Protein AF-A0A8D9RWG9-F1 (afdb_monomer_lite)

pLDDT: mean 84.65, std 16.71, range [44.06, 97.5]

Foldseek 3Di:
DLQLCLVCVVVVHDQLVVSQVCCVPPPVSCVSVVVDGDHSVRVCVQCVDPVSVVVSVVCNVVVVVVCVVVVVDDPDDPPPVPPPPDPPPVPDPDDD

Structure (mmCIF, N/CA/C/O backbone):
data_AF-A0A8D9RWG9-F1
#
_entry.id   AF-A0A8D9RWG9-F1
#
loop_
_atom_site.group_PDB
_atom_site.id
_atom_site.type_symbol
_atom_site.label_atom_id
_atom_site.label_alt_id
_atom_site.label_comp_id
_atom_site.label_asym_id
_atom_site.label_entity_id
_atom_site.label_seq_id
_atom_site.pdbx_PDB_ins_code
_atom_site.Cartn_x
_atom_site.Cartn_y
_atom_site.Cartn_z
_atom_site.occupancy
_atom_site.B_iso_or_equiv
_atom_site.auth_seq_id
_atom_site.auth_comp_id
_atom_site.auth_asym_id
_atom_site.auth_atom_id
_atom_site.pdbx_PDB_model_num
ATOM 1 N N . MET A 1 1 ? -1.038 -0.541 -8.836 1.00 89.69 1 MET A N 1
ATOM 2 C CA . MET A 1 1 ? -0.319 -0.049 -7.635 1.00 89.69 1 MET A CA 1
ATOM 3 C C . MET A 1 1 ? -1.234 0.469 -6.523 1.00 89.69 1 MET A C 1
ATOM 5 O O . MET A 1 1 ? -1.105 -0.034 -5.417 1.00 89.69 1 MET A O 1
ATOM 9 N N . LEU A 1 2 ? -2.171 1.403 -6.764 1.00 93.75 2 LEU A N 1
ATOM 10 C CA . LEU A 1 2 ? -3.021 1.964 -5.690 1.00 93.75 2 LEU A CA 1
ATOM 11 C C . LEU A 1 2 ? -3.778 0.892 -4.875 1.00 93.75 2 LEU A C 1
ATOM 13 O O . LEU A 1 2 ? -3.666 0.875 -3.656 1.00 93.75 2 LEU A O 1
ATOM 17 N N . LYS A 1 3 ? -4.476 -0.042 -5.541 1.00 93.75 3 LYS A N 1
ATOM 18 C CA . LYS A 1 3 ? -5.218 -1.142 -4.886 1.00 93.75 3 LYS A CA 1
ATOM 19 C C . LYS A 1 3 ? -4.357 -2.013 -3.960 1.00 93.75 3 LYS A C 1
ATOM 21 O O . LYS A 1 3 ? -4.761 -2.311 -2.845 1.00 93.75 3 LYS A O 1
ATOM 26 N N . ILE A 1 4 ? -3.144 -2.342 -4.403 1.00 95.25 4 ILE A N 1
ATOM 27 C CA . ILE A 1 4 ? -2.143 -3.122 -3.656 1.00 95.25 4 ILE A CA 1
ATOM 28 C C . ILE A 1 4 ? -1.718 -2.357 -2.393 1.00 95.25 4 ILE A C 1
ATOM 30 O O . ILE A 1 4 ? -1.665 -2.925 -1.307 1.00 95.25 4 ILE A O 1
ATOM 34 N N . LEU A 1 5 ? -1.469 -1.047 -2.514 1.00 95.50 5 LEU A N 1
ATOM 35 C CA . LEU A 1 5 ? -1.092 -0.198 -1.379 1.00 95.50 5 LEU A CA 1
ATOM 36 C C . LEU A 1 5 ? -2.227 -0.024 -0.369 1.00 95.50 5 LEU A C 1
ATOM 38 O O . LEU A 1 5 ? -1.983 -0.124 0.828 1.00 95.50 5 LEU A O 1
ATOM 42 N N . LEU A 1 6 ? -3.456 0.204 -0.837 1.00 94.75 6 LEU A N 1
ATOM 43 C CA . LEU A 1 6 ? -4.625 0.305 0.039 1.00 94.75 6 LEU A CA 1
ATOM 44 C C . LEU A 1 6 ? -4.840 -0.995 0.822 1.00 94.75 6 LEU A C 1
ATOM 46 O O . LEU A 1 6 ? -5.040 -0.948 2.033 1.00 94.75 6 LEU A O 1
ATOM 50 N N . PHE A 1 7 ? -4.723 -2.147 0.156 1.00 94.62 7 PHE A N 1
ATOM 51 C CA . PHE A 1 7 ? -4.836 -3.453 0.802 1.00 94.62 7 PHE A CA 1
ATOM 52 C C . PHE A 1 7 ? -3.729 -3.699 1.833 1.00 94.62 7 PHE A C 1
ATOM 54 O O . PHE A 1 7 ? -4.011 -4.106 2.960 1.00 94.62 7 PHE A O 1
ATOM 61 N N . ALA A 1 8 ? -2.474 -3.407 1.482 1.00 95.44 8 ALA A N 1
ATOM 62 C CA . ALA A 1 8 ? -1.353 -3.545 2.405 1.00 95.44 8 ALA A CA 1
ATOM 63 C C . ALA A 1 8 ? -1.511 -2.644 3.640 1.00 95.44 8 ALA A C 1
ATOM 65 O O . ALA A 1 8 ? -1.299 -3.096 4.764 1.00 95.44 8 ALA A O 1
ATOM 66 N N . TYR A 1 9 ? -1.933 -1.391 3.453 1.00 93.81 9 TYR A N 1
ATOM 67 C CA . TYR A 1 9 ? -2.119 -0.436 4.549 1.00 93.81 9 TYR A CA 1
ATOM 68 C C . TYR A 1 9 ? -3.312 -0.802 5.435 1.00 93.81 9 TYR A C 1
ATOM 70 O O . TYR A 1 9 ? -3.216 -0.672 6.652 1.00 93.81 9 TYR A O 1
ATOM 78 N N . ALA A 1 10 ? -4.388 -1.348 4.861 1.00 91.38 10 ALA A N 1
ATOM 79 C CA . ALA A 1 10 ? -5.501 -1.899 5.633 1.00 91.38 10 ALA A CA 1
ATOM 80 C C . ALA A 1 10 ? -5.058 -3.070 6.532 1.00 91.38 10 ALA A C 1
ATOM 82 O O . ALA A 1 10 ? -5.608 -3.266 7.610 1.00 91.38 10 ALA A O 1
ATOM 83 N N . ARG A 1 11 ? -4.014 -3.808 6.129 1.00 91.50 11 ARG A N 1
ATOM 84 C CA . ARG A 1 11 ? -3.345 -4.848 6.930 1.00 91.50 11 ARG A CA 1
ATOM 85 C C . ARG A 1 11 ? -2.118 -4.344 7.700 1.00 91.50 11 ARG A C 1
ATOM 87 O O . ARG A 1 11 ? -1.241 -5.134 8.040 1.00 91.50 11 ARG A O 1
ATOM 94 N N . GLN A 1 12 ? -2.012 -3.033 7.929 1.00 92.69 12 GLN A N 1
ATOM 95 C CA . GLN A 1 12 ? -0.924 -2.396 8.686 1.00 92.69 12 GLN A CA 1
ATOM 96 C C . GLN A 1 12 ? 0.495 -2.689 8.149 1.00 92.69 12 GLN A C 1
ATOM 98 O O . GLN A 1 12 ? 1.492 -2.593 8.866 1.00 92.69 12 GLN A O 1
ATOM 103 N N . THR A 1 13 ? 0.618 -3.027 6.864 1.00 95.12 13 THR A N 1
ATOM 104 C CA . THR A 1 13 ? 1.892 -3.356 6.219 1.00 95.12 13 THR A CA 1
ATOM 105 C C . THR A 1 13 ? 2.383 -2.175 5.385 1.00 95.12 13 THR A C 1
ATOM 107 O O . THR A 1 13 ? 1.946 -1.955 4.260 1.00 95.12 13 THR A O 1
ATOM 110 N N . TYR A 1 14 ? 3.325 -1.405 5.939 1.00 93.62 14 TYR A N 1
ATOM 111 C CA . TYR A 1 14 ? 3.816 -0.161 5.322 1.00 93.62 14 TYR A CA 1
ATOM 112 C C . TYR A 1 14 ? 5.212 -0.267 4.694 1.00 93.62 14 TYR A C 1
ATOM 114 O O . TYR A 1 14 ? 5.610 0.587 3.897 1.00 93.62 14 TYR A O 1
ATOM 122 N N . SER A 1 15 ? 5.998 -1.279 5.065 1.00 96.06 15 SER A N 1
ATOM 123 C CA . SER A 1 15 ? 7.357 -1.453 4.540 1.00 96.06 15 SER A CA 1
ATOM 124 C C . SER A 1 15 ? 7.315 -1.946 3.096 1.00 96.06 15 SER A C 1
ATOM 126 O O . SER A 1 15 ? 6.679 -2.955 2.820 1.00 96.06 15 SER A O 1
ATOM 128 N N . GLY A 1 16 ? 8.042 -1.284 2.188 1.00 95.88 16 GLY A N 1
ATOM 129 C CA . GLY A 1 16 ? 8.073 -1.658 0.768 1.00 95.88 16 GLY A CA 1
ATOM 130 C C . GLY A 1 16 ? 8.504 -3.110 0.541 1.00 95.88 16 GLY A C 1
ATOM 131 O O . GLY A 1 16 ? 7.878 -3.799 -0.251 1.00 95.88 16 GLY A O 1
ATOM 132 N N . ARG A 1 17 ? 9.498 -3.596 1.299 1.00 96.94 17 ARG A N 1
ATOM 133 C CA . ARG A 1 17 ? 9.948 -5.000 1.244 1.00 96.94 17 ARG A CA 1
ATOM 134 C C . ARG A 1 17 ? 8.891 -5.975 1.757 1.00 96.94 17 ARG A C 1
ATOM 136 O O . ARG A 1 17 ? 8.717 -7.042 1.192 1.00 96.94 17 ARG A O 1
ATOM 143 N N . LYS A 1 18 ? 8.148 -5.602 2.806 1.00 97.50 18 LYS A N 1
ATOM 144 C CA . LYS A 1 18 ? 7.033 -6.433 3.289 1.00 97.50 18 LYS A CA 1
ATOM 145 C C . LYS A 1 18 ? 5.889 -6.477 2.273 1.00 97.50 18 LYS A C 1
ATOM 147 O O . LYS A 1 18 ? 5.248 -7.505 2.145 1.00 97.50 18 LYS A O 1
ATOM 152 N N . ILE A 1 19 ? 5.640 -5.380 1.557 1.00 96.94 19 ILE A N 1
ATOM 153 C CA . ILE A 1 19 ? 4.618 -5.318 0.500 1.00 96.94 19 ILE A CA 1
ATOM 154 C C . ILE A 1 19 ? 5.033 -6.164 -0.710 1.00 96.94 19 ILE A C 1
ATOM 156 O O . ILE A 1 19 ? 4.189 -6.844 -1.277 1.00 96.94 19 ILE A O 1
ATOM 160 N N . GLU A 1 20 ? 6.311 -6.132 -1.085 1.00 96.88 20 GLU A N 1
ATOM 161 C CA . GLU A 1 20 ? 6.896 -7.007 -2.110 1.00 96.88 20 GLU A CA 1
ATOM 162 C C . GLU A 1 20 ? 6.751 -8.485 -1.724 1.00 96.88 20 GLU A C 1
ATOM 164 O O . GLU A 1 20 ? 6.131 -9.238 -2.456 1.00 96.88 20 GLU A O 1
ATOM 169 N N . MET A 1 21 ? 7.175 -8.875 -0.521 1.00 96.94 21 MET A N 1
ATOM 170 C CA . MET A 1 21 ? 6.992 -10.242 -0.010 1.00 96.94 21 MET A CA 1
ATOM 171 C C . MET A 1 21 ? 5.511 -10.665 0.012 1.00 96.94 21 MET A C 1
ATOM 173 O O . MET A 1 21 ? 5.145 -11.767 -0.383 1.00 96.94 21 MET A O 1
ATOM 177 N N . MET A 1 22 ? 4.622 -9.748 0.398 1.00 96.06 22 MET A N 1
ATOM 178 C CA . MET A 1 22 ? 3.179 -9.974 0.393 1.00 96.06 22 MET A CA 1
ATOM 179 C C . MET A 1 22 ? 2.609 -10.156 -1.023 1.00 96.06 22 MET A C 1
ATOM 181 O O . MET A 1 22 ? 1.596 -10.836 -1.167 1.00 96.06 22 MET A O 1
ATOM 185 N N . LEU A 1 23 ? 3.221 -9.574 -2.061 1.00 95.50 23 LEU A N 1
ATOM 186 C CA . LEU A 1 23 ? 2.837 -9.824 -3.455 1.00 95.50 23 LEU A CA 1
ATOM 187 C C . LEU A 1 23 ? 3.147 -11.254 -3.891 1.00 95.50 23 LEU A C 1
ATOM 189 O O . LEU A 1 23 ? 2.450 -11.746 -4.767 1.00 95.50 23 LEU A O 1
ATOM 193 N N . ASP A 1 24 ? 4.115 -11.923 -3.274 1.00 94.12 24 ASP A N 1
ATOM 194 C CA . ASP A 1 24 ? 4.457 -13.306 -3.612 1.00 94.12 24 ASP A CA 1
ATOM 195 C C . ASP A 1 24 ?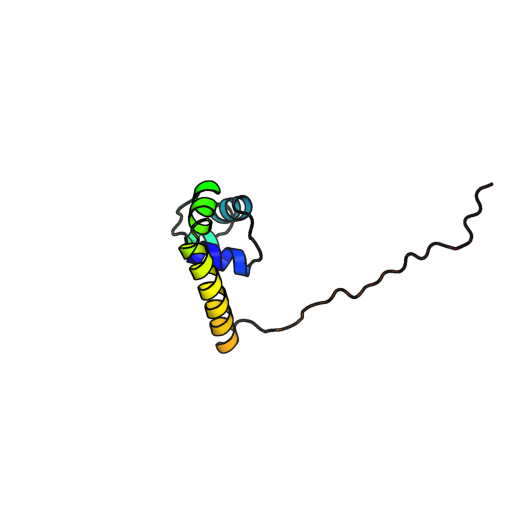 3.664 -14.308 -2.755 1.00 94.12 24 ASP A C 1
ATOM 197 O O . ASP A 1 24 ? 3.143 -15.306 -3.259 1.00 94.12 24 ASP A O 1
ATOM 201 N N . GLU A 1 25 ? 3.510 -14.018 -1.461 1.00 94.75 25 GLU A N 1
ATOM 202 C CA . GLU A 1 25 ? 2.952 -14.956 -0.478 1.00 94.75 25 GLU A CA 1
ATOM 203 C C . GLU A 1 25 ? 1.422 -14.891 -0.341 1.00 94.75 25 GLU A C 1
ATOM 205 O O . GLU A 1 25 ? 0.776 -15.879 0.014 1.00 94.75 25 GLU A O 1
ATOM 210 N N . ASN A 1 26 ? 0.805 -13.727 -0.574 1.00 95.50 26 ASN A N 1
ATOM 211 C CA . ASN A 1 26 ? -0.600 -13.500 -0.233 1.00 95.50 26 ASN A CA 1
ATOM 212 C C . ASN A 1 26 ? -1.511 -13.616 -1.465 1.00 95.50 26 ASN A C 1
ATOM 214 O O . ASN A 1 26 ? -1.507 -12.754 -2.342 1.00 95.50 26 ASN A O 1
ATOM 218 N N . LEU A 1 27 ? -2.362 -14.647 -1.503 1.00 95.50 27 LEU A N 1
ATOM 219 C CA . LEU A 1 27 ? -3.264 -14.903 -2.633 1.00 95.50 27 LEU A CA 1
ATOM 220 C C . LEU A 1 27 ? -4.212 -13.719 -2.955 1.00 95.50 27 LEU A C 1
ATOM 222 O O . LEU A 1 27 ? -4.263 -13.314 -4.117 1.00 95.50 27 LEU A O 1
ATOM 226 N N . PRO A 1 28 ? -4.912 -13.097 -1.980 1.00 95.12 28 PRO A N 1
ATOM 227 C CA . PRO A 1 28 ? -5.670 -11.870 -2.237 1.00 95.12 28 PRO A CA 1
ATOM 228 C C . PRO A 1 28 ? -4.833 -10.735 -2.839 1.00 95.12 28 PRO A C 1
ATOM 230 O O .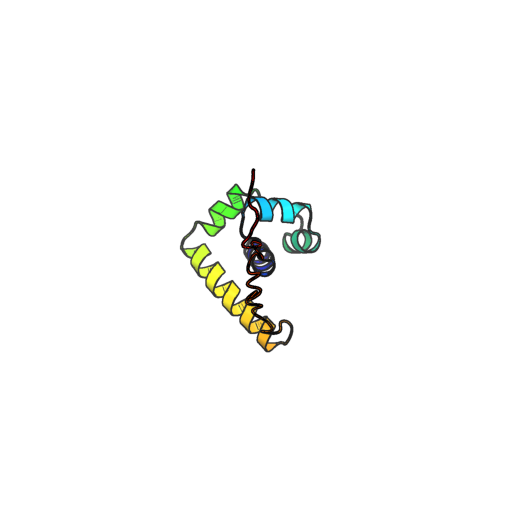 PRO A 1 28 ? -5.298 -10.034 -3.735 1.00 95.12 28 PRO A O 1
ATOM 233 N N . MET A 1 29 ? -3.597 -10.554 -2.367 1.00 95.94 29 MET A N 1
ATOM 234 C CA . MET A 1 29 ? -2.688 -9.531 -2.889 1.00 95.94 29 MET A CA 1
ATOM 235 C C . MET A 1 29 ? -2.302 -9.813 -4.343 1.00 95.94 29 MET A C 1
ATOM 237 O O . MET A 1 29 ? -2.335 -8.899 -5.163 1.00 95.94 29 MET A O 1
ATOM 241 N N . ARG A 1 30 ? -2.004 -11.073 -4.674 1.00 95.56 30 ARG A N 1
ATOM 242 C CA . ARG A 1 30 ? -1.722 -11.528 -6.043 1.00 95.56 30 ARG A CA 1
ATOM 243 C C . ARG A 1 30 ? -2.896 -11.316 -6.980 1.00 95.56 30 ARG A C 1
ATOM 245 O O . ARG A 1 30 ? -2.727 -10.750 -8.056 1.00 95.56 30 ARG A O 1
ATOM 252 N N . TRP A 1 31 ? -4.099 -11.672 -6.538 1.00 95.81 31 TRP A N 1
ATOM 253 C CA . TRP A 1 31 ? -5.321 -11.433 -7.300 1.00 95.81 31 TRP A CA 1
ATOM 254 C C . TRP A 1 31 ? -5.542 -9.933 -7.540 1.00 95.81 31 TRP A C 1
ATOM 256 O O . TRP A 1 31 ? -5.760 -9.492 -8.669 1.00 95.81 31 TRP A O 1
ATOM 266 N N . LEU A 1 32 ? -5.369 -9.110 -6.498 1.00 95.25 32 LEU A N 1
ATOM 267 C CA . LEU A 1 32 ? -5.387 -7.655 -6.633 1.00 95.25 32 LEU A CA 1
ATOM 268 C C . LEU A 1 32 ? -4.261 -7.142 -7.527 1.00 95.25 32 LEU A C 1
ATOM 270 O O . LEU A 1 32 ? -4.430 -6.100 -8.144 1.00 95.25 32 LEU A O 1
ATOM 274 N N . ALA A 1 33 ? -3.126 -7.813 -7.628 1.00 94.81 33 ALA A N 1
ATOM 275 C CA . ALA A 1 33 ? -2.041 -7.414 -8.507 1.00 94.81 33 ALA A CA 1
ATOM 276 C C . ALA A 1 33 ? -2.172 -7.955 -9.934 1.00 94.81 33 ALA A C 1
ATOM 278 O O . ALA A 1 33 ? -1.381 -7.538 -10.767 1.00 94.81 33 ALA A O 1
ATOM 279 N N . TYR A 1 34 ? -3.169 -8.795 -10.239 1.00 94.38 34 TYR A N 1
ATOM 280 C CA . TYR A 1 34 ? -3.231 -9.580 -11.481 1.00 94.38 34 TYR A CA 1
ATOM 281 C C . TYR A 1 34 ? -1.952 -10.401 -11.719 1.00 94.38 34 TYR A C 1
ATOM 283 O O . TYR A 1 34 ? -1.417 -10.406 -12.822 1.00 94.38 34 TYR A O 1
ATOM 291 N N . ASP A 1 35 ? -1.426 -11.020 -10.656 1.00 90.50 35 ASP A N 1
ATOM 292 C CA . ASP A 1 35 ? -0.161 -11.776 -10.643 1.00 90.50 35 ASP A CA 1
ATOM 293 C C . ASP A 1 35 ? 1.084 -10.987 -11.106 1.00 90.50 35 ASP A C 1
ATOM 295 O O . ASP A 1 35 ? 2.164 -11.556 -11.260 1.00 90.50 35 ASP A O 1
ATOM 299 N N . TYR A 1 36 ? 0.986 -9.661 -11.260 1.00 92.25 36 TYR A N 1
ATOM 300 C CA . TYR A 1 36 ? 2.160 -8.817 -11.451 1.00 92.25 36 TYR A CA 1
ATOM 301 C C . TYR A 1 36 ? 2.948 -8.690 -10.148 1.00 92.25 36 TYR A C 1
ATOM 303 O O . TYR A 1 36 ? 2.419 -8.263 -9.117 1.00 92.25 36 TYR A O 1
ATOM 311 N N . THR A 1 37 ? 4.246 -8.964 -10.223 1.00 89.75 37 THR A N 1
ATOM 312 C CA . THR A 1 37 ? 5.189 -8.702 -9.138 1.00 89.75 37 THR A CA 1
ATOM 313 C C . THR A 1 37 ? 5.807 -7.314 -9.304 1.00 89.75 37 THR A C 1
ATOM 315 O O . THR A 1 37 ? 6.066 -6.834 -10.410 1.00 89.75 37 THR A O 1
ATOM 318 N N . TYR A 1 38 ? 6.017 -6.621 -8.185 1.00 93.81 38 TYR A N 1
ATOM 319 C CA . TYR A 1 38 ? 6.614 -5.288 -8.169 1.00 93.81 38 TYR A CA 1
ATOM 320 C C . TYR A 1 38 ? 7.736 -5.253 -7.153 1.00 93.81 38 TYR A C 1
ATOM 322 O O . TYR A 1 38 ? 7.512 -5.548 -5.981 1.00 93.81 38 TYR A O 1
ATOM 330 N N . SER A 1 39 ? 8.911 -4.797 -7.587 1.00 96.12 39 SER A N 1
ATOM 331 C CA . SER A 1 39 ? 10.022 -4.639 -6.658 1.00 96.12 39 SER A CA 1
ATOM 332 C C . SER A 1 39 ? 9.718 -3.589 -5.584 1.00 96.12 39 SER A C 1
ATOM 334 O O . SER A 1 39 ? 9.016 -2.597 -5.844 1.00 96.12 39 SER A O 1
ATOM 336 N N . TYR A 1 40 ? 10.324 -3.717 -4.402 1.00 96.12 40 TYR A N 1
ATOM 337 C CA . TYR A 1 40 ? 10.180 -2.707 -3.350 1.00 96.12 40 TYR A CA 1
ATOM 338 C C . TYR A 1 40 ? 10.628 -1.307 -3.806 1.00 96.12 40 TYR A C 1
ATOM 340 O O . TYR A 1 40 ? 10.098 -0.300 -3.327 1.00 96.12 40 TYR A O 1
ATOM 348 N N . HIS A 1 41 ? 11.576 -1.217 -4.748 1.00 96.75 41 HIS A N 1
ATOM 349 C CA . HIS A 1 41 ? 12.000 0.047 -5.353 1.00 96.75 41 HIS A CA 1
ATOM 350 C C . HIS A 1 41 ? 10.870 0.687 -6.156 1.00 96.75 41 HIS A C 1
ATOM 352 O O . HIS A 1 41 ? 10.596 1.872 -5.974 1.00 96.75 41 HIS A O 1
ATOM 358 N N . THR A 1 42 ? 10.172 -0.088 -6.989 1.00 95.75 42 THR A N 1
ATOM 359 C CA . THR A 1 42 ? 9.024 0.380 -7.779 1.00 95.75 42 THR A CA 1
ATOM 360 C C . THR A 1 42 ? 7.916 0.908 -6.869 1.00 95.75 42 THR A C 1
ATOM 362 O O . THR A 1 42 ? 7.413 2.015 -7.072 1.00 95.75 42 THR A O 1
ATOM 365 N N . ILE A 1 43 ? 7.596 0.157 -5.811 1.00 95.75 43 ILE A N 1
ATOM 366 C CA . ILE A 1 43 ? 6.596 0.535 -4.804 1.00 95.75 43 ILE A CA 1
ATOM 367 C C . ILE A 1 43 ? 6.991 1.853 -4.124 1.00 95.75 43 ILE A C 1
ATOM 369 O O . ILE A 1 43 ? 6.179 2.775 -3.998 1.00 95.75 43 ILE A O 1
ATOM 373 N N . ASN A 1 44 ? 8.255 1.962 -3.708 1.00 95.62 44 ASN A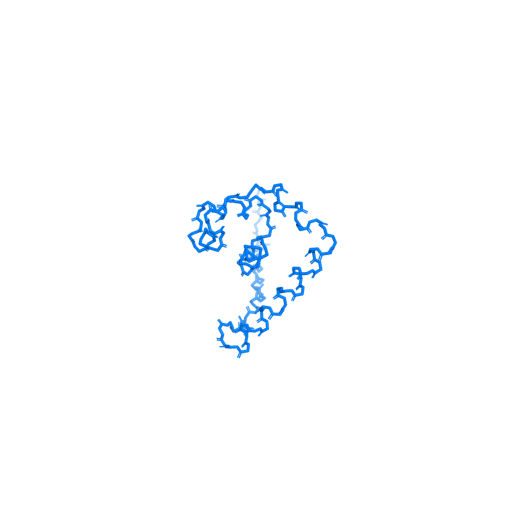 N 1
ATOM 374 C CA . ASN A 1 44 ? 8.786 3.150 -3.049 1.00 95.62 44 ASN A CA 1
ATOM 375 C C . ASN A 1 44 ? 8.801 4.372 -3.968 1.00 95.62 44 ASN A C 1
ATOM 377 O O . ASN A 1 44 ? 8.429 5.458 -3.531 1.00 95.62 44 ASN A O 1
ATOM 381 N N . ASN A 1 45 ? 9.193 4.200 -5.226 1.00 95.25 45 ASN A N 1
ATOM 382 C CA . ASN A 1 45 ? 9.224 5.276 -6.207 1.00 95.25 45 ASN A CA 1
ATOM 383 C C . ASN A 1 45 ? 7.814 5.798 -6.496 1.00 95.25 45 ASN A C 1
ATOM 385 O O . ASN A 1 45 ? 7.610 7.011 -6.501 1.00 95.25 45 ASN A O 1
ATOM 389 N N . PHE A 1 46 ? 6.827 4.904 -6.631 1.00 94.12 46 PHE A N 1
ATOM 390 C CA . PHE A 1 46 ? 5.431 5.294 -6.823 1.00 94.12 46 PHE A CA 1
ATOM 391 C C . PHE A 1 46 ? 4.925 6.172 -5.671 1.00 94.12 46 PHE A C 1
ATOM 393 O O . PHE A 1 46 ? 4.403 7.259 -5.904 1.00 94.12 46 PHE A O 1
ATOM 400 N N . ARG A 1 47 ? 5.132 5.751 -4.416 1.00 93.06 47 ARG A N 1
ATOM 401 C CA . ARG A 1 47 ? 4.650 6.503 -3.241 1.00 93.06 47 ARG A CA 1
ATOM 402 C C . ARG A 1 47 ? 5.491 7.731 -2.875 1.00 93.06 47 ARG A C 1
ATOM 404 O O . ARG A 1 47 ? 5.017 8.566 -2.111 1.00 93.06 47 ARG A O 1
ATOM 411 N N . ARG A 1 48 ? 6.726 7.841 -3.382 1.00 93.06 48 ARG A N 1
ATOM 412 C CA . ARG A 1 48 ? 7.618 8.990 -3.137 1.00 93.06 48 ARG A CA 1
ATOM 413 C C . ARG A 1 48 ? 7.102 10.263 -3.807 1.00 93.06 48 ARG A C 1
ATOM 415 O O . ARG A 1 48 ? 7.338 11.351 -3.292 1.00 93.06 48 ARG A O 1
ATOM 422 N N . SER A 1 49 ? 6.391 10.138 -4.928 1.00 93.50 49 SER A N 1
ATOM 423 C CA . SER A 1 49 ? 5.758 11.281 -5.590 1.00 93.50 49 SER A CA 1
ATOM 424 C C . SER A 1 49 ? 4.803 12.004 -4.635 1.00 93.50 49 SER A C 1
ATOM 426 O O . SER A 1 49 ? 3.934 11.384 -4.019 1.00 93.50 49 SER A O 1
ATOM 428 N N . GLN A 1 50 ? 4.928 13.332 -4.536 1.00 92.62 50 GLN A N 1
ATOM 429 C CA . GLN A 1 50 ? 4.065 14.148 -3.677 1.00 92.62 50 GLN A CA 1
ATOM 430 C C . GLN A 1 50 ? 2.588 14.018 -4.072 1.00 92.62 50 GLN A C 1
ATOM 432 O O . GLN A 1 50 ? 1.715 13.963 -3.204 1.00 92.62 50 GLN A O 1
ATOM 437 N N . HIS A 1 51 ? 2.314 13.927 -5.375 1.00 93.25 51 HIS A N 1
ATOM 438 C CA . HIS A 1 51 ? 0.969 13.719 -5.897 1.00 93.25 51 HIS A CA 1
ATOM 439 C C . HIS A 1 51 ? 0.415 12.354 -5.469 1.00 93.25 51 HIS A C 1
ATOM 441 O O . HIS A 1 51 ? -0.659 12.284 -4.872 1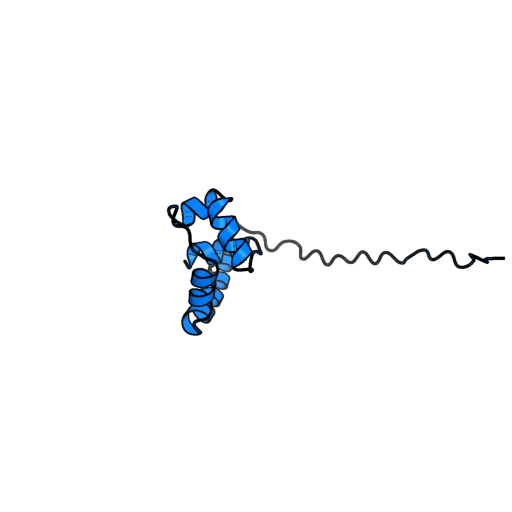.00 93.25 51 HIS A O 1
ATOM 447 N N . ALA A 1 52 ? 1.182 11.281 -5.685 1.00 93.19 52 ALA A N 1
ATOM 448 C CA . ALA A 1 52 ? 0.766 9.931 -5.315 1.00 93.19 52 ALA A CA 1
ATOM 449 C C . ALA A 1 52 ? 0.574 9.786 -3.799 1.00 93.19 52 ALA A C 1
ATOM 451 O O . ALA A 1 52 ? -0.409 9.202 -3.360 1.00 93.19 52 ALA A O 1
ATOM 452 N N . SER A 1 53 ? 1.466 10.359 -2.989 1.00 92.62 53 SER A N 1
ATOM 453 C CA . SER A 1 53 ? 1.362 10.329 -1.527 1.00 92.62 53 SER A CA 1
ATOM 454 C C . SER A 1 53 ? 0.073 10.988 -1.025 1.00 92.62 53 SER A C 1
ATOM 456 O O . SER A 1 53 ? -0.637 10.406 -0.203 1.00 92.62 53 SER A O 1
ATOM 458 N N . LYS A 1 54 ? -0.282 12.167 -1.561 1.00 94.94 54 LYS A N 1
ATOM 459 C CA . LYS A 1 54 ? -1.559 12.832 -1.248 1.00 94.94 54 LYS A CA 1
ATOM 460 C C . LYS A 1 54 ? -2.747 11.974 -1.683 1.00 94.94 54 LYS A C 1
ATOM 462 O O . LYS A 1 54 ? -3.639 11.727 -0.876 1.00 94.94 54 LYS A O 1
ATOM 467 N N . LEU A 1 55 ? -2.725 11.469 -2.917 1.00 95.69 55 LEU A N 1
ATOM 468 C CA . LEU A 1 55 ? -3.780 10.614 -3.461 1.00 95.69 55 LEU A CA 1
ATOM 469 C C . LEU A 1 55 ? -4.006 9.368 -2.593 1.00 95.69 55 LEU A C 1
ATOM 471 O O . LEU A 1 55 ? -5.141 9.075 -2.238 1.00 95.69 55 LEU A O 1
ATOM 475 N N . ILE A 1 56 ? -2.938 8.662 -2.211 1.00 94.88 56 ILE A N 1
ATOM 476 C CA . ILE A 1 56 ? -3.013 7.454 -1.378 1.00 94.88 56 ILE A CA 1
ATOM 477 C C . ILE A 1 56 ? -3.653 7.772 -0.024 1.00 94.88 56 ILE A C 1
ATOM 479 O O . ILE A 1 56 ? -4.510 7.016 0.425 1.00 94.88 56 ILE A O 1
ATOM 483 N N . LYS A 1 57 ? -3.279 8.890 0.614 1.00 93.00 57 LYS A N 1
ATOM 484 C CA . LYS A 1 57 ? -3.872 9.310 1.894 1.00 93.00 57 LYS A CA 1
ATOM 485 C C . LYS A 1 57 ? -5.374 9.554 1.766 1.00 93.00 57 LYS A C 1
ATOM 487 O O . LYS A 1 57 ? -6.142 8.987 2.537 1.00 93.00 57 LYS A O 1
ATOM 492 N N . HIS A 1 58 ? -5.794 10.350 0.782 1.00 95.44 58 HIS A N 1
ATOM 493 C CA . HIS A 1 58 ? -7.215 10.630 0.559 1.00 95.44 58 HIS A CA 1
ATOM 494 C C . HIS A 1 58 ? -7.997 9.363 0.202 1.00 95.44 58 HIS A C 1
ATOM 496 O O . HIS A 1 58 ? -9.057 9.118 0.773 1.00 95.44 58 HIS A O 1
ATOM 502 N N . ALA A 1 59 ? -7.445 8.527 -0.680 1.00 95.31 59 ALA A N 1
ATOM 503 C CA . ALA A 1 59 ? -8.061 7.268 -1.077 1.00 95.31 59 ALA A CA 1
ATOM 504 C C . ALA A 1 59 ? -8.224 6.315 0.112 1.00 95.31 59 ALA A C 1
ATOM 506 O O . ALA A 1 59 ? -9.262 5.678 0.232 1.00 95.31 59 ALA A O 1
ATOM 507 N N . PHE A 1 60 ? -7.240 6.240 1.012 1.00 92.75 60 PHE A N 1
ATOM 508 C CA . PHE A 1 60 ? -7.321 5.385 2.194 1.00 92.75 60 PHE A CA 1
ATOM 509 C C . PHE A 1 60 ? -8.400 5.848 3.178 1.00 92.75 60 PHE A C 1
ATOM 511 O O . PHE A 1 60 ? -9.170 5.024 3.672 1.00 92.75 60 PHE A O 1
ATOM 518 N N . VAL A 1 61 ? -8.502 7.160 3.420 1.00 92.56 61 VAL A N 1
ATOM 519 C CA . VAL A 1 61 ? -9.561 7.734 4.266 1.00 92.56 61 VAL A CA 1
ATOM 520 C C . VAL A 1 61 ? -10.935 7.442 3.673 1.00 92.56 61 VAL A C 1
ATOM 522 O O . VAL A 1 61 ? -11.789 6.897 4.366 1.00 92.56 61 VAL A O 1
ATOM 525 N N . TYR A 1 62 ? -11.128 7.740 2.385 1.00 94.44 62 TYR A N 1
ATOM 526 C CA . TYR A 1 62 ? -12.400 7.507 1.706 1.00 94.44 62 TYR A CA 1
ATOM 5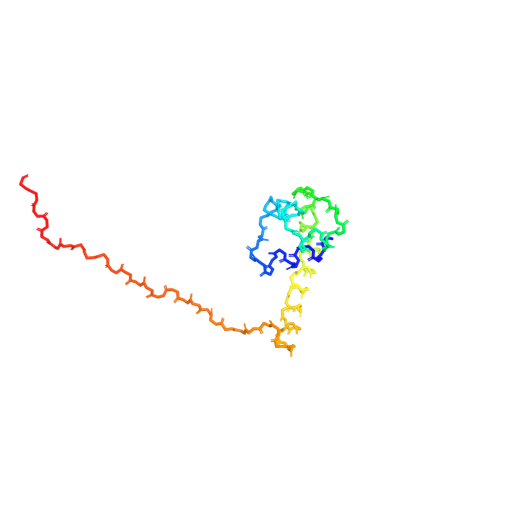27 C C . TYR A 1 62 ? -12.773 6.021 1.684 1.00 94.44 62 TYR A C 1
ATOM 529 O O . TYR A 1 62 ? -13.893 5.660 2.023 1.00 94.44 62 TYR A O 1
ATOM 537 N N . PHE A 1 63 ? -11.816 5.148 1.366 1.00 91.31 63 PHE A N 1
ATOM 538 C CA . PHE A 1 63 ? -12.014 3.701 1.384 1.00 91.31 63 PHE A CA 1
ATOM 539 C C . PHE A 1 63 ? -12.467 3.206 2.762 1.00 91.31 63 PHE A C 1
ATOM 541 O O . PHE A 1 63 ? -13.434 2.458 2.861 1.00 91.31 63 PHE A O 1
ATOM 548 N N . THR A 1 64 ? -11.820 3.674 3.830 1.00 89.00 64 THR A N 1
ATOM 549 C CA . THR A 1 64 ? -12.182 3.309 5.207 1.00 89.00 64 THR A CA 1
ATOM 550 C C . THR A 1 64 ? -13.571 3.833 5.583 1.00 89.00 64 THR A C 1
ATOM 552 O O . THR A 1 64 ? -14.345 3.109 6.202 1.00 89.00 64 THR A O 1
ATOM 555 N N . M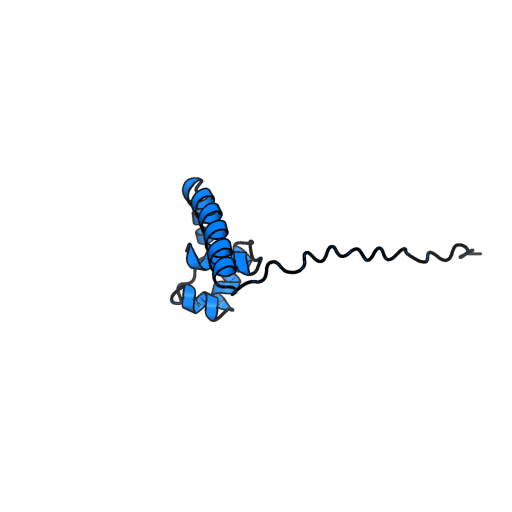ET A 1 65 ? -13.919 5.061 5.181 1.00 91.19 65 MET A N 1
ATOM 556 C CA . MET A 1 65 ? -15.261 5.622 5.389 1.00 91.19 65 MET A CA 1
ATOM 557 C C . MET A 1 65 ? -16.333 4.782 4.692 1.00 91.19 65 MET A C 1
ATOM 559 O O . MET A 1 65 ? -17.279 4.362 5.343 1.00 91.19 65 MET A O 1
ATOM 563 N N . VAL A 1 66 ? -16.137 4.442 3.416 1.00 92.62 66 VAL A N 1
ATOM 564 C CA . VAL A 1 66 ? -17.080 3.610 2.652 1.00 92.62 66 VAL A CA 1
ATOM 565 C C . VAL A 1 66 ? -17.262 2.238 3.300 1.00 92.62 66 VAL A C 1
ATOM 567 O O . VAL A 1 66 ? -18.386 1.778 3.478 1.00 92.62 66 VAL A O 1
ATOM 570 N N . LEU A 1 67 ? -16.173 1.582 3.715 1.00 89.69 67 LEU A N 1
ATOM 571 C CA . LEU A 1 67 ? -16.266 0.299 4.416 1.00 89.69 67 LEU A CA 1
ATOM 572 C C . LEU A 1 67 ? -17.057 0.407 5.726 1.00 89.69 67 LEU A C 1
ATOM 574 O O . LEU A 1 67 ? -17.796 -0.515 6.074 1.00 89.69 67 LEU A O 1
ATOM 578 N N . LYS A 1 68 ? -16.898 1.519 6.450 1.00 89.38 68 LYS A N 1
ATOM 579 C CA . LYS A 1 68 ? -17.635 1.792 7.684 1.00 89.38 68 LYS A CA 1
ATOM 580 C C . LYS A 1 68 ? -19.117 2.036 7.404 1.00 89.38 68 LYS A C 1
ATOM 582 O O . LYS A 1 68 ? -19.950 1.462 8.098 1.00 89.38 68 LYS A O 1
ATOM 587 N N . ASP A 1 69 ? -19.440 2.832 6.390 1.00 92.69 69 ASP A N 1
ATOM 588 C CA . ASP A 1 69 ? -20.820 3.150 6.008 1.00 92.69 69 ASP A CA 1
ATOM 589 C C . ASP A 1 69 ? -21.585 1.894 5.562 1.00 92.69 69 ASP A C 1
ATOM 591 O O . ASP A 1 69 ? -22.774 1.752 5.839 1.00 92.69 69 ASP A O 1
ATOM 595 N N . HIS A 1 70 ? -20.888 0.931 4.953 1.00 92.44 70 HIS A N 1
ATOM 596 C CA . HIS A 1 70 ? -21.439 -0.385 4.616 1.00 92.44 70 HIS A CA 1
ATOM 597 C C . HIS A 1 70 ? -21.422 -1.400 5.772 1.00 92.44 70 HIS A C 1
ATOM 599 O O . HIS A 1 70 ? -21.809 -2.550 5.573 1.00 92.44 70 HIS A O 1
ATOM 605 N N . GLY A 1 71 ? -20.955 -1.023 6.967 1.00 89.06 71 GLY A N 1
ATOM 606 C CA . GLY A 1 71 ? -20.882 -1.916 8.128 1.00 89.06 71 GLY A CA 1
ATOM 607 C C . GLY A 1 71 ? -19.885 -3.075 7.985 1.00 89.06 71 GLY A C 1
ATOM 608 O O . GLY A 1 71 ? -19.949 -4.030 8.755 1.00 89.06 71 GLY A O 1
ATOM 609 N N . LEU A 1 72 ? -18.961 -3.008 7.018 1.00 86.88 72 LEU A N 1
ATOM 610 C CA . LEU A 1 72 ? -17.956 -4.047 6.750 1.00 86.88 72 LEU A CA 1
ATOM 611 C C . LEU A 1 72 ? -16.774 -3.987 7.719 1.00 86.88 72 LEU A C 1
ATOM 613 O O . LEU A 1 72 ? -16.082 -4.982 7.926 1.00 86.88 72 LEU A O 1
ATOM 617 N N . ILE A 1 73 ? -16.537 -2.814 8.305 1.00 83.88 73 ILE A N 1
ATOM 618 C CA . ILE A 1 73 ? -15.590 -2.624 9.398 1.00 83.88 73 ILE A CA 1
ATOM 619 C C . ILE A 1 73 ? -16.310 -1.960 10.566 1.00 83.88 73 ILE A C 1
ATOM 621 O O . ILE A 1 73 ? -17.072 -1.009 10.395 1.00 83.88 73 ILE A O 1
ATOM 625 N N . GLN A 1 74 ? -16.056 -2.458 11.770 1.00 72.62 74 GLN A N 1
ATOM 626 C CA . GLN A 1 74 ? -16.508 -1.806 12.990 1.00 72.62 74 GLN A CA 1
ATOM 627 C C . GLN A 1 74 ? -15.400 -0.876 13.479 1.00 72.62 74 GLN A C 1
ATOM 629 O O . GLN A 1 74 ? -14.226 -1.234 13.459 1.00 72.62 74 GLN A O 1
ATOM 634 N N . ASN A 1 75 ? -15.765 0.302 13.980 1.00 61.38 75 ASN A N 1
ATOM 635 C CA . ASN A 1 75 ? -14.836 1.247 14.615 1.00 61.38 75 ASN A CA 1
ATOM 636 C C . ASN A 1 75 ? -14.279 0.723 15.969 1.00 61.38 75 ASN A C 1
ATOM 638 O O . ASN A 1 75 ? -13.862 1.518 16.810 1.00 61.38 75 ASN A O 1
ATOM 642 N N . HIS A 1 76 ? -14.353 -0.584 16.240 1.00 55.25 76 HIS A N 1
ATOM 643 C CA . HIS A 1 76 ? -14.309 -1.119 17.593 1.00 55.25 76 HIS A CA 1
ATOM 644 C C . HIS A 1 76 ? -12.896 -1.484 18.066 1.00 55.25 76 HIS A C 1
ATOM 646 O O . HIS A 1 76 ? -12.187 -2.266 17.439 1.00 55.25 76 HIS A O 1
ATOM 652 N N . ALA A 1 77 ? -12.593 -0.925 19.241 1.00 50.53 77 ALA A N 1
ATOM 653 C CA . ALA A 1 77 ? -11.497 -1.196 20.160 1.00 50.53 77 ALA A CA 1
ATOM 654 C C . ALA A 1 77 ? -10.097 -0.733 19.722 1.00 50.53 77 ALA A C 1
ATOM 656 O O . ALA A 1 77 ? -9.235 -1.509 19.316 1.00 50.53 77 ALA A O 1
ATOM 657 N N . VAL A 1 78 ? -9.817 0.554 19.967 1.00 46.94 78 VAL A N 1
ATOM 658 C CA . VAL A 1 78 ? -8.477 0.927 20.437 1.00 46.94 78 VAL A CA 1
ATOM 659 C C . VAL A 1 78 ? -8.289 0.216 21.778 1.00 46.94 78 VAL A C 1
ATOM 661 O O . VAL A 1 78 ? -8.728 0.709 22.815 1.00 46.94 78 VAL A O 1
ATOM 664 N N . PHE A 1 79 ? -7.685 -0.970 21.763 1.00 47.62 79 PHE A N 1
ATOM 665 C CA . PHE A 1 79 ? -7.116 -1.546 22.970 1.00 47.62 79 PHE A CA 1
ATOM 666 C C . PHE A 1 79 ? -5.895 -0.696 23.307 1.00 47.62 79 PHE A C 1
ATOM 668 O O . PHE A 1 79 ? -4.800 -0.905 22.790 1.00 47.62 79 PHE A O 1
ATOM 675 N N . ILE A 1 80 ? -6.105 0.334 24.125 1.00 49.56 80 ILE A N 1
ATOM 676 C CA . ILE A 1 80 ? -5.012 0.878 24.918 1.00 49.56 80 ILE A CA 1
ATOM 677 C C . ILE A 1 80 ? -4.667 -0.275 25.846 1.00 49.56 80 ILE A C 1
ATOM 679 O O . ILE A 1 80 ? -5.447 -0.581 26.748 1.00 49.56 80 ILE A O 1
ATOM 683 N N . ASP A 1 81 ? -3.573 -0.975 25.561 1.00 59.72 81 ASP A N 1
ATOM 684 C CA . ASP A 1 81 ? -3.028 -1.961 26.480 1.00 59.72 81 ASP A CA 1
ATOM 685 C C . ASP A 1 81 ? -2.582 -1.218 27.744 1.00 59.72 81 ASP A C 1
ATOM 687 O O . ASP A 1 81 ? -1.456 -0.748 27.878 1.00 59.72 81 ASP A O 1
ATOM 691 N N . GLY A 1 82 ? -3.543 -1.001 28.635 1.00 44.06 82 GLY A N 1
ATOM 692 C CA . GLY A 1 82 ? -3.348 -0.413 29.944 1.00 44.06 82 GLY A CA 1
ATOM 693 C C . GLY A 1 82 ? -2.834 -1.434 30.949 1.00 44.06 82 GLY A C 1
ATOM 694 O O . GLY A 1 82 ? -2.937 -1.168 32.146 1.00 44.06 82 GLY A O 1
ATOM 695 N N . THR A 1 83 ? -2.310 -2.594 30.522 1.00 58.22 83 THR A N 1
ATOM 696 C CA . THR A 1 83 ? -1.637 -3.496 31.456 1.00 58.22 83 THR A CA 1
ATOM 697 C C . THR A 1 83 ? -0.275 -2.926 31.837 1.00 58.22 83 THR A C 1
ATOM 699 O O . THR A 1 83 ? 0.788 -3.292 31.346 1.00 58.22 83 THR A O 1
ATOM 702 N N . LYS A 1 84 ? -0.308 -1.997 32.795 1.00 54.78 84 LYS A N 1
ATOM 703 C CA . LYS A 1 84 ? 0.834 -1.724 33.659 1.00 54.78 84 LYS A CA 1
ATOM 704 C C . LYS A 1 84 ? 1.041 -2.959 34.534 1.00 54.78 84 LYS A C 1
ATOM 706 O O . LYS A 1 84 ? 0.426 -3.097 35.586 1.00 54.78 84 LYS A O 1
ATOM 711 N N . VAL A 1 85 ? 1.891 -3.872 34.082 1.00 60.72 85 VAL A N 1
ATOM 712 C CA . VAL A 1 85 ? 2.486 -4.867 34.972 1.00 60.72 85 VAL A CA 1
ATOM 713 C C . VAL A 1 85 ? 3.551 -4.125 35.765 1.00 60.72 85 VAL A C 1
ATOM 715 O O . VAL A 1 85 ? 4.641 -3.852 35.261 1.00 60.72 85 VAL A O 1
ATOM 718 N N . GLU A 1 86 ? 3.210 -3.710 36.982 1.00 55.62 86 GLU A N 1
ATOM 719 C CA . GLU A 1 86 ? 4.241 -3.299 37.925 1.00 55.62 86 GLU A CA 1
ATOM 720 C C . GLU A 1 86 ? 5.083 -4.535 38.233 1.00 55.62 86 GLU A C 1
ATOM 722 O O . GLU A 1 86 ? 4.556 -5.592 38.580 1.00 55.62 86 GLU A O 1
ATOM 727 N N . ALA A 1 87 ? 6.394 -4.427 38.020 1.00 56.53 87 ALA A N 1
ATOM 728 C CA . ALA A 1 87 ? 7.305 -5.473 38.435 1.00 56.53 87 ALA A CA 1
ATOM 729 C C . ALA A 1 87 ? 7.159 -5.618 39.953 1.00 56.53 87 ALA A C 1
ATOM 731 O O . ALA A 1 87 ? 7.432 -4.664 40.685 1.00 56.53 87 ALA A O 1
ATOM 732 N N . ASP A 1 88 ? 6.743 -6.795 40.422 1.00 61.81 88 ASP A N 1
ATOM 733 C CA . ASP A 1 88 ? 6.907 -7.179 41.821 1.00 61.81 88 ASP A CA 1
ATOM 734 C C . ASP A 1 88 ? 8.407 -7.390 42.071 1.00 61.81 88 ASP A C 1
ATOM 736 O O . ASP A 1 88 ? 8.942 -8.499 42.082 1.00 61.81 88 ASP A O 1
ATOM 740 N N . ALA A 1 89 ? 9.130 -6.273 42.148 1.00 60.28 89 ALA A N 1
ATOM 741 C CA . ALA A 1 89 ? 10.490 -6.233 42.632 1.00 60.28 89 ALA A CA 1
ATOM 742 C C . ALA A 1 89 ? 10.398 -6.417 44.143 1.00 60.28 89 ALA A C 1
ATOM 744 O O . ALA A 1 89 ? 10.288 -5.453 44.903 1.00 60.28 89 ALA A O 1
ATOM 745 N N . ASN A 1 90 ? 10.386 -7.687 44.547 1.00 59.75 90 ASN A N 1
ATOM 746 C CA . ASN A 1 90 ? 10.430 -8.124 45.929 1.00 59.75 90 ASN A CA 1
ATOM 747 C C . ASN A 1 90 ? 11.465 -7.273 46.687 1.00 59.75 90 ASN A C 1
ATOM 749 O O . ASN A 1 90 ? 12.666 -7.337 46.420 1.00 59.75 90 ASN A O 1
ATOM 753 N N . LYS A 1 91 ? 10.984 -6.416 47.593 1.00 56.16 91 LYS A N 1
ATOM 754 C CA . LYS A 1 91 ? 11.722 -5.282 48.183 1.00 56.16 91 LYS A CA 1
ATOM 755 C C . LYS A 1 91 ? 12.872 -5.697 49.123 1.00 56.16 91 LYS A C 1
ATOM 757 O O . LYS A 1 91 ? 13.441 -4.844 49.798 1.00 56.16 91 LYS A O 1
ATOM 762 N N . TYR A 1 92 ? 13.194 -6.992 49.183 1.00 59.94 92 TYR A N 1
ATOM 763 C CA . TYR A 1 92 ? 14.059 -7.612 50.188 1.00 59.94 92 TYR A CA 1
ATOM 764 C C . TYR A 1 92 ? 14.953 -8.744 49.647 1.00 59.94 92 TYR A C 1
ATOM 766 O O . TYR A 1 92 ? 15.209 -9.713 50.359 1.00 59.94 92 TYR A O 1
ATOM 774 N N . SER A 1 93 ? 15.481 -8.655 48.421 1.00 53.50 93 SER A N 1
ATOM 775 C CA . SER A 1 93 ? 16.600 -9.532 48.035 1.00 53.50 93 SER A CA 1
ATOM 776 C C . SER A 1 93 ? 17.913 -8.987 48.614 1.00 53.50 93 SER A C 1
ATOM 778 O O . SER A 1 93 ? 18.676 -8.307 47.928 1.00 53.50 93 SER A O 1
ATOM 780 N N . PHE A 1 94 ? 18.165 -9.244 49.897 1.00 53.72 94 PHE A N 1
ATOM 781 C CA . PHE A 1 94 ? 19.505 -9.089 50.457 1.00 53.72 94 PHE A CA 1
ATOM 782 C C . PHE A 1 94 ? 20.403 -10.195 49.895 1.00 53.72 94 PHE A C 1
ATOM 784 O O . PHE A 1 94 ? 20.132 -11.381 50.076 1.00 53.72 94 PHE A O 1
ATOM 791 N N . THR A 1 95 ? 21.463 -9.799 49.198 1.00 46.28 95 THR A N 1
ATOM 792 C CA . THR A 1 95 ? 22.608 -10.655 48.876 1.00 46.28 95 THR A CA 1
ATOM 793 C C . THR A 1 95 ? 23.643 -10.506 49.987 1.00 46.28 95 THR A C 1
ATOM 795 O O . THR A 1 95 ? 24.068 -9.384 50.268 1.00 46.28 95 THR A O 1
ATOM 798 N N . TRP A 1 96 ? 23.995 -11.623 50.619 1.00 55.03 96 TRP A N 1
ATOM 799 C CA . TRP A 1 96 ? 25.157 -11.780 51.504 1.00 55.03 96 TRP A CA 1
ATOM 800 C C . TRP A 1 96 ? 26.462 -11.727 50.712 1.00 55.03 96 TRP A C 1
ATOM 802 O O . TRP A 1 96 ? 26.454 -12.213 49.555 1.00 55.03 96 TRP A O 1
#

Secondary structure (DSSP, 8-state):
-HHHHHHHHHTT---HHHHHHHHHH-HHHHHHHTT----HHHHHHHHHSHHHHHHHHHHHHHHHHHHHHTTSS-----------------TT----

Organism: NCBI:txid525341

Sequence (96 aa):
MLKILLFAYARQTYSGRKIEMMLDENLPMRWLAYDYTYSYHTINNFRRSQHASKLIKHAFVYFTMVLKDHGLIQNHAVFIDGTKVEADANKYSFTW

Radius of gyration: 20.66 Å; chains: 1; bounding box: 47×29×63 Å

InterPro domains:
  IPR008490 Transposase InsH, N-terminal [PF05598] (1-48)